Protein AF-A0ABD5QB79-F1 (afdb_monomer_lite)

Secondary structure (DSSP, 8-state):
---S-S-TTTS-HHHHHHHHHHS-HHHHHHHS-HHHHHHTT---

pLDDT: mean 83.67, std 11.04, range [48.31, 91.31]

Organism: NCBI:txid1849069

Structure (mmCIF, N/CA/C/O backbone):
data_AF-A0ABD5QB79-F1
#
_entry.id   AF-A0ABD5QB79-F1
#
loop_
_atom_site.group_PDB
_atom_site.id
_atom_site.type_symbol
_atom_site.label_atom_id
_atom_site.label_alt_id
_atom_site.label_comp_id
_atom_site.label_asym_id
_atom_site.label_entity_id
_atom_site.label_seq_id
_atom_site.pdbx_PDB_ins_code
_atom_site.Cartn_x
_atom_site.Cartn_y
_atom_site.Cartn_z
_atom_site.occupancy
_atom_site.B_iso_or_equiv
_atom_site.auth_seq_id
_atom_site.auth_comp_id
_atom_site.auth_asym_id
_atom_site.auth_atom_id
_atom_site.pdbx_PDB_model_num
ATOM 1 N N . MET A 1 1 ? 9.228 11.524 -0.910 1.00 48.31 1 MET A N 1
ATOM 2 C CA . MET A 1 1 ? 9.910 10.228 -0.717 1.00 48.31 1 MET A CA 1
ATOM 3 C C . MET A 1 1 ? 9.613 9.720 0.685 1.00 48.31 1 MET A C 1
ATOM 5 O O . MET A 1 1 ? 10.471 9.753 1.564 1.00 48.31 1 MET A O 1
ATOM 9 N N . CYS A 1 2 ? 8.363 9.317 0.911 1.00 52.81 2 CYS A N 1
ATOM 10 C CA . CYS A 1 2 ? 8.038 8.438 2.026 1.00 52.81 2 CYS A CA 1
ATOM 11 C C . CYS A 1 2 ? 8.565 7.053 1.641 1.00 52.81 2 CYS A C 1
ATOM 13 O O . CYS A 1 2 ? 8.004 6.404 0.773 1.00 52.81 2 CYS A O 1
ATOM 15 N N . HIS A 1 3 ? 9.684 6.638 2.233 1.00 52.03 3 HIS A N 1
ATOM 16 C CA . HIS A 1 3 ? 10.248 5.292 2.090 1.00 52.03 3 HIS A CA 1
ATOM 17 C C . HIS A 1 3 ? 9.439 4.274 2.916 1.00 52.03 3 HIS A C 1
ATOM 19 O O . HIS A 1 3 ? 10.004 3.586 3.763 1.00 52.03 3 HIS A O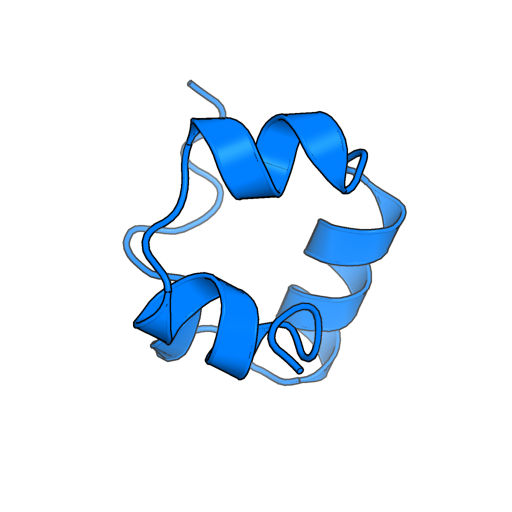 1
ATOM 25 N N . CYS A 1 4 ? 8.113 4.238 2.768 1.00 62.41 4 CYS A N 1
ATOM 26 C CA . CYS A 1 4 ? 7.292 3.309 3.549 1.00 62.41 4 CYS A CA 1
ATOM 27 C C . CYS A 1 4 ? 7.486 1.857 3.085 1.00 62.41 4 CYS A C 1
ATOM 29 O O . CYS A 1 4 ? 7.300 0.946 3.884 1.00 62.41 4 CYS A O 1
ATOM 31 N N . PHE A 1 5 ? 7.920 1.645 1.838 1.00 68.94 5 PHE A N 1
ATOM 32 C CA . PHE A 1 5 ? 8.215 0.334 1.267 1.00 68.94 5 PHE A CA 1
ATOM 33 C C . PHE A 1 5 ? 9.111 0.472 0.026 1.00 68.94 5 PHE A C 1
ATOM 35 O O . PHE A 1 5 ? 9.149 1.538 -0.590 1.00 68.94 5 PHE A O 1
ATOM 42 N N . GLU A 1 6 ? 9.878 -0.576 -0.293 1.00 73.31 6 GLU A N 1
ATOM 43 C CA . GLU A 1 6 ? 10.663 -0.658 -1.537 1.00 73.31 6 GLU A CA 1
ATOM 44 C C . GLU A 1 6 ? 9.790 -1.061 -2.732 1.00 73.31 6 GLU A C 1
ATOM 46 O O . GLU A 1 6 ? 10.052 -0.581 -3.829 1.00 73.31 6 GLU A O 1
ATOM 51 N N . ASP A 1 7 ? 8.757 -1.884 -2.511 1.00 79.44 7 ASP A N 1
ATOM 52 C CA . ASP A 1 7 ? 7.836 -2.352 -3.550 1.00 79.44 7 ASP A CA 1
ATOM 53 C C . ASP A 1 7 ? 6.460 -2.722 -2.948 1.00 79.44 7 ASP A C 1
ATOM 55 O O . ASP A 1 7 ? 6.376 -3.379 -1.900 1.00 79.44 7 ASP A O 1
ATOM 59 N N . ALA A 1 8 ? 5.362 -2.294 -3.583 1.00 84.19 8 ALA A N 1
ATOM 60 C CA . ALA A 1 8 ? 4.007 -2.552 -3.070 1.00 84.19 8 ALA A CA 1
ATOM 61 C C . ALA A 1 8 ? 3.611 -4.045 -3.109 1.00 84.19 8 ALA A C 1
ATOM 63 O O . ALA A 1 8 ? 2.700 -4.484 -2.393 1.00 84.19 8 ALA A O 1
ATOM 64 N N . THR A 1 9 ? 4.289 -4.854 -3.927 1.00 83.44 9 THR A N 1
ATOM 65 C CA . THR A 1 9 ? 4.072 -6.303 -4.025 1.00 83.44 9 THR A CA 1
ATOM 66 C C . THR A 1 9 ? 4.594 -7.055 -2.800 1.00 83.44 9 THR A C 1
ATOM 68 O O . THR A 1 9 ? 4.046 -8.110 -2.464 1.00 83.44 9 THR A O 1
ATOM 71 N N . GLU A 1 10 ? 5.575 -6.501 -2.084 1.00 86.19 10 GLU A N 1
ATOM 72 C CA . GLU A 1 10 ? 6.141 -7.097 -0.866 1.00 86.19 10 GLU A CA 1
ATOM 73 C C . GLU A 1 10 ? 5.306 -6.804 0.387 1.00 86.19 10 GLU A C 1
ATOM 75 O O . GLU A 1 10 ? 5.446 -7.489 1.402 1.00 86.19 10 GLU A O 1
ATOM 80 N N . LEU A 1 11 ? 4.396 -5.831 0.304 1.00 87.69 11 LEU A N 1
ATOM 81 C CA . LEU A 1 11 ? 3.504 -5.467 1.397 1.00 87.69 11 LEU A CA 1
ATOM 82 C C . LEU A 1 11 ? 2.456 -6.545 1.678 1.00 87.69 11 LEU A C 1
ATOM 84 O O . LEU A 1 11 ? 1.895 -7.167 0.766 1.00 87.69 11 LEU A O 1
ATOM 88 N N . SER A 1 12 ? 2.118 -6.692 2.956 1.00 88.81 12 SER A N 1
ATOM 89 C CA . SER A 1 12 ? 0.970 -7.474 3.414 1.00 88.81 12 SER A CA 1
ATOM 90 C C . SER A 1 12 ? -0.341 -6.784 3.034 1.00 88.81 12 SER A C 1
ATOM 92 O O . SER A 1 12 ? -0.387 -5.571 2.870 1.00 88.81 12 SER A O 1
ATOM 94 N N . ALA A 1 13 ? -1.449 -7.527 2.965 1.00 87.00 13 ALA A N 1
ATOM 95 C CA . ALA A 1 13 ? -2.755 -6.947 2.629 1.00 87.00 13 ALA A CA 1
ATOM 96 C C . ALA A 1 13 ? -3.158 -5.768 3.543 1.00 87.00 13 ALA A C 1
ATOM 98 O O . ALA A 1 13 ? -3.702 -4.786 3.055 1.00 87.00 13 ALA A O 1
ATOM 99 N N . GLU A 1 14 ? -2.844 -5.853 4.839 1.00 88.75 14 GLU A N 1
ATOM 100 C CA . GLU A 1 14 ? -3.121 -4.799 5.827 1.00 88.75 14 GLU A CA 1
ATOM 101 C C . GLU A 1 14 ? -2.268 -3.539 5.577 1.00 88.75 14 GLU A C 1
ATOM 103 O O . GLU A 1 14 ? -2.764 -2.422 5.652 1.00 88.75 14 GLU A O 1
ATOM 108 N N . GLU A 1 15 ? -1.003 -3.710 5.183 1.00 88.81 15 GLU A N 1
ATOM 109 C CA . GLU A 1 15 ? -0.102 -2.598 4.849 1.00 88.81 15 GLU A CA 1
ATOM 110 C C . GLU A 1 15 ? -0.503 -1.925 3.531 1.00 88.81 15 GLU A C 1
ATOM 112 O O . GLU A 1 15 ? -0.431 -0.708 3.402 1.00 88.81 15 GLU A O 1
ATOM 117 N N . ARG A 1 16 ? -0.978 -2.703 2.552 1.00 89.75 16 ARG A N 1
ATOM 118 C CA . ARG A 1 16 ? -1.493 -2.165 1.285 1.00 89.75 16 ARG A CA 1
ATOM 119 C C . ARG A 1 16 ? -2.742 -1.317 1.495 1.00 89.75 16 ARG A C 1
ATOM 121 O O . ARG A 1 16 ? -2.894 -0.294 0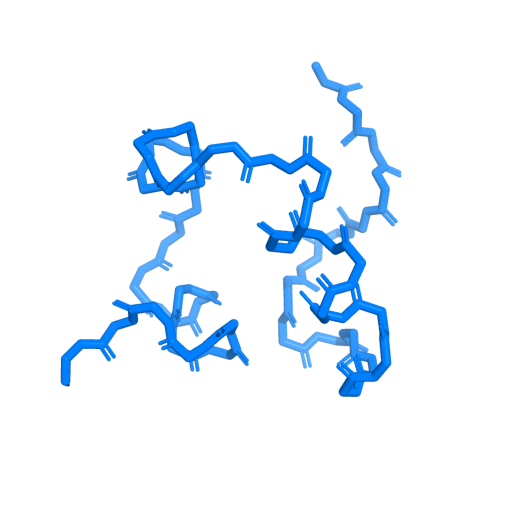.836 1.00 89.75 16 ARG A O 1
ATOM 128 N N . GLU A 1 17 ? -3.621 -1.732 2.404 1.00 88.69 17 GLU A N 1
ATOM 129 C CA . GLU A 1 17 ? -4.808 -0.958 2.770 1.00 88.69 17 GLU A CA 1
ATOM 130 C C . GLU A 1 17 ? -4.420 0.371 3.434 1.00 88.69 17 GLU A C 1
ATOM 132 O O . GLU A 1 17 ? -4.943 1.410 3.041 1.00 88.69 17 GLU A O 1
ATOM 137 N N . ASP A 1 18 ? -3.433 0.362 4.337 1.00 89.12 18 ASP A N 1
ATOM 138 C CA . ASP A 1 18 ? -2.901 1.582 4.966 1.00 89.12 18 ASP A CA 1
ATOM 139 C C . ASP A 1 18 ? -2.288 2.550 3.938 1.00 89.12 18 ASP A C 1
ATOM 141 O O . ASP A 1 18 ? -2.514 3.759 4.002 1.00 89.12 18 ASP A O 1
ATOM 145 N N . VAL A 1 19 ? -1.585 2.022 2.930 1.00 87.31 19 VAL A N 1
ATOM 146 C CA . VAL A 1 19 ? -1.035 2.817 1.819 1.00 87.31 19 VAL A CA 1
ATOM 147 C C . VAL A 1 19 ? -2.146 3.452 0.986 1.00 87.31 19 VAL A C 1
ATOM 149 O O . VAL A 1 19 ? -2.079 4.643 0.689 1.00 87.31 19 VAL A O 1
ATOM 152 N N . VAL A 1 20 ? -3.182 2.692 0.630 1.00 88.38 20 VAL A N 1
ATOM 153 C CA . VAL A 1 20 ? -4.321 3.212 -0.146 1.00 88.38 20 VAL A CA 1
ATOM 154 C C . VAL A 1 20 ? -5.167 4.199 0.672 1.00 88.38 20 VAL A C 1
ATOM 156 O O . VAL A 1 20 ? -5.772 5.098 0.091 1.00 88.38 20 VAL A O 1
ATOM 159 N N . GLU A 1 21 ? -5.215 4.069 2.001 1.00 89.19 21 GLU A N 1
ATOM 160 C CA . GLU A 1 21 ? -5.898 5.029 2.879 1.00 89.19 21 GLU A CA 1
ATOM 161 C C . GLU A 1 21 ? -5.081 6.319 3.073 1.00 89.19 21 GLU A C 1
ATOM 163 O O . GLU A 1 21 ? -5.631 7.423 3.026 1.00 89.19 21 GLU A O 1
ATOM 168 N N . SER A 1 22 ? -3.767 6.189 3.271 1.00 89.06 22 SER A N 1
ATOM 169 C CA . SER A 1 22 ? -2.869 7.319 3.539 1.00 89.06 22 SER A CA 1
ATOM 170 C C . SER A 1 22 ? -2.516 8.127 2.289 1.00 89.06 22 SER A C 1
ATOM 172 O O . SER A 1 22 ? -2.206 9.316 2.404 1.00 89.06 22 SER A O 1
ATOM 174 N N . HIS A 1 23 ? -2.570 7.514 1.105 1.00 88.62 23 HIS A N 1
ATOM 175 C CA . HIS A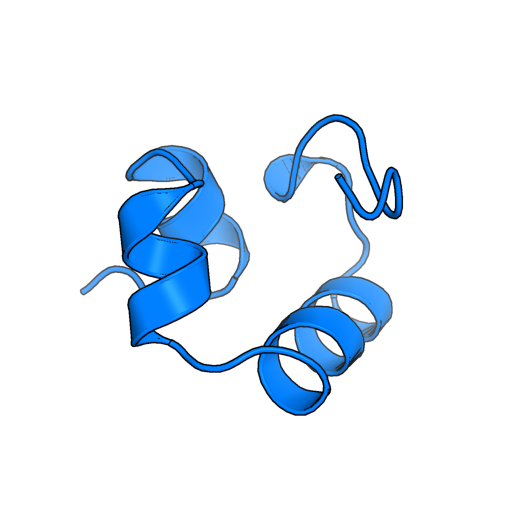 1 23 ? -2.198 8.143 -0.160 1.00 88.62 23 HIS A CA 1
ATOM 176 C C . HIS A 1 23 ? -3.385 8.257 -1.117 1.00 88.62 23 HIS A C 1
ATOM 178 O O . HIS A 1 23 ? -4.290 7.428 -1.156 1.00 88.62 23 HIS A O 1
ATOM 184 N N . SER A 1 24 ? -3.382 9.305 -1.943 1.00 88.25 24 SER A N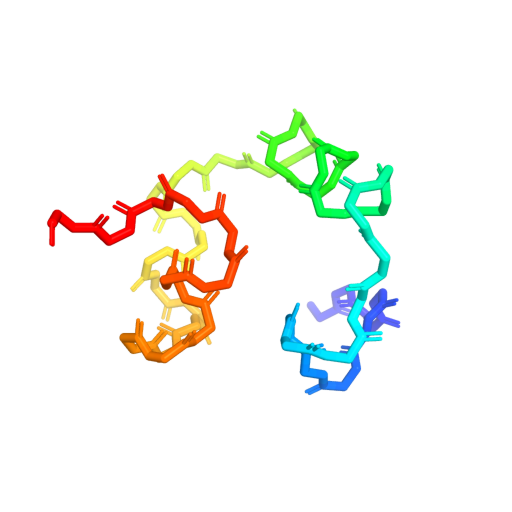 1
ATOM 185 C CA . SER A 1 24 ? -4.381 9.436 -3.006 1.00 88.25 24 SER A CA 1
ATOM 186 C C . SER A 1 24 ? -4.029 8.540 -4.189 1.00 88.25 24 SER A C 1
ATOM 188 O O . SER A 1 24 ? -2.866 8.420 -4.562 1.00 88.25 24 SER A O 1
ATOM 190 N N . ARG A 1 25 ? -5.048 7.985 -4.852 1.00 87.88 25 ARG A N 1
ATOM 191 C CA . ARG A 1 25 ? -4.870 7.154 -6.052 1.00 87.88 25 ARG A CA 1
ATOM 192 C C . ARG A 1 25 ? -4.009 7.826 -7.129 1.00 87.88 25 ARG A C 1
ATOM 194 O O . ARG A 1 25 ? -3.144 7.172 -7.685 1.00 87.88 25 ARG A O 1
ATOM 201 N N . GLU A 1 26 ? -4.217 9.116 -7.388 1.00 90.00 26 GLU A N 1
ATOM 202 C CA . GLU A 1 26 ? -3.441 9.873 -8.386 1.00 90.00 26 GLU A CA 1
ATOM 203 C C . GLU A 1 26 ? -1.953 9.999 -8.022 1.00 90.00 26 GLU A C 1
ATOM 205 O O . GLU A 1 26 ? -1.112 10.084 -8.908 1.00 90.00 26 GLU A O 1
ATOM 210 N N . GLU A 1 27 ? -1.626 10.022 -6.727 1.00 87.88 27 GLU A N 1
ATOM 211 C CA . GLU A 1 27 ? -0.239 10.039 -6.248 1.00 87.88 27 GLU A CA 1
ATOM 212 C C . GLU A 1 27 ? 0.409 8.669 -6.473 1.00 87.88 27 GLU A C 1
ATOM 214 O O . GLU A 1 27 ? 1.491 8.581 -7.048 1.00 87.88 27 GLU A O 1
ATOM 219 N N . LEU A 1 28 ? -0.310 7.600 -6.122 1.00 89.25 28 LEU A N 1
ATOM 220 C CA . LEU A 1 28 ? 0.133 6.223 -6.325 1.00 89.25 28 LEU A CA 1
ATOM 221 C C . LEU A 1 28 ? 0.308 5.897 -7.816 1.00 89.25 28 LEU A C 1
ATOM 223 O O . LEU A 1 28 ? 1.323 5.333 -8.192 1.00 89.25 28 LEU A O 1
ATOM 227 N N . GLU A 1 29 ? -0.619 6.307 -8.686 1.00 89.94 29 GLU A N 1
ATOM 228 C CA . GLU A 1 29 ? -0.519 6.104 -10.144 1.00 89.94 29 GLU A CA 1
ATOM 229 C C . GLU A 1 29 ? 0.610 6.920 -10.800 1.00 89.94 29 GLU A C 1
ATOM 231 O O . GLU A 1 29 ? 1.015 6.618 -11.922 1.00 89.94 29 GLU A O 1
ATOM 236 N N . ALA A 1 30 ? 1.109 7.968 -10.136 1.00 89.88 30 ALA A N 1
ATOM 237 C CA . ALA A 1 30 ? 2.223 8.773 -10.630 1.00 89.88 30 ALA A CA 1
ATOM 238 C C . ALA A 1 30 ? 3.596 8.245 -10.183 1.00 89.88 30 ALA A C 1
ATOM 240 O O . ALA A 1 30 ? 4.591 8.528 -10.856 1.00 89.88 30 ALA A O 1
ATOM 241 N N . GLU A 1 31 ? 3.658 7.534 -9.053 1.00 86.94 31 GLU A N 1
ATOM 242 C CA . GLU A 1 31 ? 4.908 7.034 -8.463 1.00 86.94 31 GLU A CA 1
ATOM 243 C C . GLU A 1 31 ? 5.115 5.520 -8.623 1.00 86.94 31 GLU A C 1
ATOM 245 O O . GLU A 1 31 ? 6.266 5.092 -8.599 1.00 86.94 31 GLU A O 1
ATOM 250 N N . LEU A 1 32 ? 4.048 4.735 -8.804 1.00 88.69 32 LEU A N 1
ATOM 251 C CA . LEU A 1 32 ? 4.090 3.272 -8.879 1.00 88.69 32 LEU A CA 1
ATOM 252 C C . LEU A 1 32 ? 3.840 2.750 -10.295 1.00 88.69 32 LEU A C 1
ATOM 254 O O . LEU A 1 32 ? 3.090 3.342 -11.077 1.00 88.69 32 LEU A O 1
ATOM 258 N N . ASP A 1 33 ? 4.428 1.594 -10.591 1.00 89.56 33 ASP A N 1
ATOM 259 C CA . ASP A 1 33 ? 4.212 0.882 -11.850 1.00 89.56 33 ASP A CA 1
ATOM 260 C C . ASP A 1 33 ? 2.905 0.054 -11.833 1.00 89.56 33 ASP A C 1
ATOM 262 O O . ASP A 1 33 ? 2.299 -0.200 -10.787 1.00 89.56 33 ASP A O 1
ATOM 266 N N . ASP A 1 34 ? 2.458 -0.415 -13.005 1.00 89.69 34 ASP A N 1
ATOM 267 C CA . ASP A 1 34 ? 1.213 -1.192 -13.151 1.00 89.69 34 ASP A CA 1
ATOM 268 C C . ASP A 1 34 ? 1.159 -2.441 -12.241 1.00 89.69 34 ASP A C 1
ATOM 270 O O . ASP A 1 34 ? 0.099 -2.773 -11.703 1.00 89.69 34 ASP A O 1
ATOM 274 N N . ASP A 1 35 ? 2.290 -3.127 -12.039 1.00 89.69 35 ASP A N 1
ATOM 275 C CA . ASP A 1 35 ? 2.393 -4.310 -11.170 1.00 89.69 35 ASP A CA 1
ATOM 276 C C . ASP A 1 35 ? 2.161 -3.966 -9.685 1.00 89.69 35 ASP A C 1
ATOM 278 O O . ASP A 1 35 ? 1.471 -4.690 -8.959 1.00 89.69 35 ASP A O 1
ATOM 282 N N . GLU A 1 36 ? 2.683 -2.828 -9.234 1.00 90.44 36 GLU A N 1
ATOM 283 C CA . GLU A 1 36 ? 2.509 -2.330 -7.870 1.00 90.44 36 GLU A CA 1
ATOM 284 C C . GLU A 1 36 ? 1.082 -1.822 -7.642 1.00 90.44 36 GLU A C 1
ATOM 286 O O . GLU A 1 36 ? 0.450 -2.136 -6.628 1.00 90.44 36 GLU A O 1
ATOM 291 N N . LEU A 1 37 ? 0.513 -1.120 -8.625 1.00 91.31 37 LEU A N 1
ATOM 292 C CA . LEU A 1 37 ? -0.893 -0.716 -8.604 1.00 91.31 37 LEU 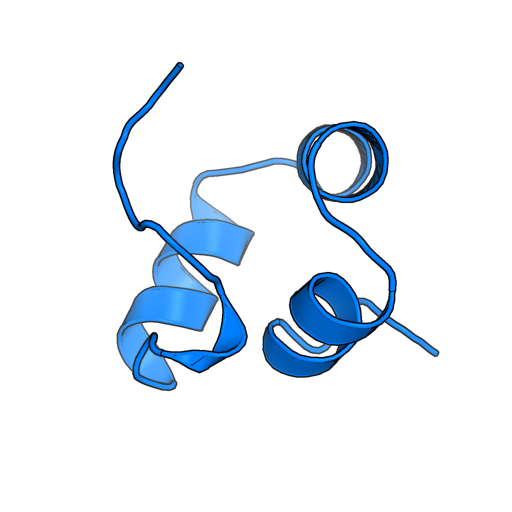A CA 1
ATOM 293 C C . LEU A 1 37 ? -1.830 -1.928 -8.574 1.00 91.31 37 LEU A C 1
ATOM 295 O O . LEU A 1 37 ? -2.864 -1.892 -7.899 1.00 91.31 37 LEU A O 1
ATOM 299 N N . ALA A 1 38 ? -1.482 -3.019 -9.258 1.00 90.50 38 ALA A N 1
ATOM 300 C CA . ALA A 1 38 ? -2.227 -4.272 -9.186 1.00 90.50 38 ALA A CA 1
ATOM 301 C C . ALA A 1 38 ? -2.119 -4.921 -7.800 1.00 90.50 38 ALA A C 1
ATOM 303 O O . ALA A 1 38 ? -3.124 -5.415 -7.278 1.00 90.50 38 ALA A O 1
ATOM 304 N N . ALA A 1 39 ? -0.945 -4.872 -7.163 1.00 89.81 39 ALA A N 1
ATOM 305 C CA . ALA A 1 39 ? -0.777 -5.351 -5.794 1.00 89.81 39 ALA A CA 1
ATOM 306 C C . ALA A 1 39 ? -1.665 -4.588 -4.801 1.00 89.81 39 ALA A C 1
ATOM 308 O O . ALA A 1 39 ? -2.257 -5.225 -3.923 1.00 89.81 39 ALA A O 1
ATOM 309 N N . LEU A 1 40 ? -1.813 -3.272 -4.984 1.00 89.38 40 LEU A N 1
ATOM 310 C CA . LEU A 1 40 ? -2.696 -2.399 -4.200 1.00 89.38 40 LEU A CA 1
ATOM 311 C C . LEU A 1 40 ? -4.188 -2.517 -4.571 1.00 89.38 40 LEU A C 1
ATOM 313 O O . LEU A 1 40 ? -5.031 -1.906 -3.919 1.00 89.38 40 LEU A O 1
ATOM 317 N N . GLY A 1 41 ? -4.542 -3.284 -5.609 1.00 88.75 41 GLY A N 1
ATOM 318 C CA . GLY A 1 41 ? -5.924 -3.397 -6.091 1.00 88.75 41 GLY A CA 1
ATOM 319 C C . GLY A 1 41 ? -6.447 -2.132 -6.785 1.00 88.75 41 GLY A C 1
ATOM 320 O O . GLY A 1 41 ? -7.659 -1.927 -6.871 1.00 88.75 41 GLY A O 1
ATOM 321 N N . LEU A 1 42 ? -5.541 -1.273 -7.257 1.00 86.56 42 LEU A N 1
ATOM 322 C CA . LEU A 1 42 ? -5.844 -0.038 -7.978 1.00 86.56 42 LEU A CA 1
ATOM 323 C C . LEU A 1 42 ? 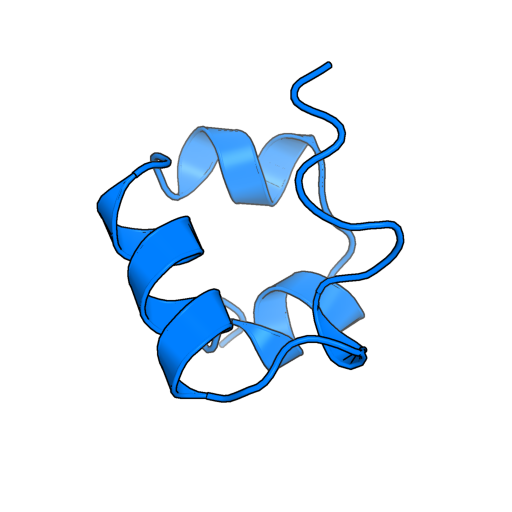-5.815 -0.228 -9.502 1.00 86.56 42 LEU A C 1
ATOM 325 O O . LEU A 1 42 ? -6.508 0.513 -10.205 1.00 86.56 42 LEU A O 1
ATOM 329 N N . ALA A 1 43 ? -5.081 -1.221 -10.012 1.00 82.12 43 ALA A N 1
ATOM 330 C CA . ALA A 1 43 ? -5.124 -1.603 -11.425 1.00 82.12 43 ALA A CA 1
ATOM 331 C C . ALA A 1 43 ? -6.439 -2.334 -11.777 1.00 82.12 43 ALA A C 1
ATOM 333 O O . ALA A 1 43 ? -7.016 -3.030 -10.940 1.00 82.12 43 ALA A O 1
ATOM 334 N N . ALA A 1 44 ? -6.926 -2.123 -13.006 1.00 62.81 44 ALA A N 1
ATOM 335 C CA . ALA A 1 44 ? -8.214 -2.624 -13.507 1.00 62.81 44 ALA A CA 1
ATOM 336 C C . ALA A 1 44 ? -8.223 -4.124 -13.842 1.00 62.81 44 ALA A C 1
ATOM 338 O O . ALA A 1 44 ? -7.193 -4.634 -14.335 1.00 62.81 44 ALA A O 1
#

Sequence (44 aa):
MCHCFEDATELSAEEREDVVESHSREELEAELDDDELAALGLAA

Foldseek 3Di:
DPPLDPALLPDDLVVLVVCPVVDPLVVCVVPDDLVSCVSSVNHD

Radius of gyration: 9.17 Å; chains: 1; bounding box: 19×18×19 Å